Protein AF-A0A0C9UIX4-F1 (afdb_monomer_lite)

Sequence (172 aa):
MLTQPNNGNTPSREGPHESATNTLQNENDTLRARIAILEAQNQSLPQPFVADEEFEALRSQVMGLQGEEEEKAAVPEMVPGFRVNPLTHALTSAARLKADSGEQELELKTDGMFTTKKFNHSSERTISVSTWQAASKLAVELVNQHWPQGEMQAMALGAHHDFVTELADSHS

Secondary structure (DSSP, 8-state):
---------------THHHHHHHHHHHHHHHHHHHHHHHHHHTTS---SPPHHHHHHHHHHHHHHHHHHTTT-------TT----HHHHHHHHHHHHHHHTT--SEEE-TTS-EEE----TTTGGG--HHHHHHHHHHHHHHHHHH-TTHHHHHHHHHHHHHHHHHHHHHT-

Radius of gyration: 35.76 Å; chains: 1; bounding box: 81×100×79 Å

Organism: Sphaerobolus stellatus (strain SS14) (NCBI:txid990650)

Foldseek 3Di:
DDDDDDDDDDDDPPDPPPVVVVVVVVVVVVVVVVVVVVVVVVVPDDPPDDPPVRVVVVVVVVVVVVVVVVVVPPPPPPDPPDDDDPVNVVVVVVVVVCVVVVVDQWDQDPVRDTDGPPPPCVCVVVCDPVNVVVVLVVVLVCLLVPDPPSVVVSVVSVVVVVVVVVVVVVVD

Structure (mmCIF, N/CA/C/O backbone):
data_AF-A0A0C9UIX4-F1
#
_entry.id   AF-A0A0C9UIX4-F1
#
loop_
_atom_site.group_PDB
_atom_site.id
_atom_site.type_symbol
_atom_site.label_atom_id
_atom_site.label_alt_id
_atom_site.label_comp_id
_atom_site.label_asym_id
_atom_site.label_entity_id
_atom_site.label_seq_id
_atom_site.pdbx_PDB_ins_code
_atom_site.Cartn_x
_atom_site.Cartn_y
_atom_site.Cartn_z
_atom_site.occupancy
_atom_site.B_iso_or_equiv
_atom_site.auth_seq_id
_atom_site.auth_comp_id
_atom_site.auth_asym_id
_atom_site.auth_atom_id
_atom_site.pdbx_PDB_model_num
ATOM 1 N N . MET A 1 1 ? -59.732 64.607 60.537 1.00 48.75 1 MET A N 1
ATOM 2 C CA . MET A 1 1 ? -60.060 63.820 59.332 1.00 48.75 1 MET A CA 1
ATOM 3 C C . MET A 1 1 ? -59.838 64.687 58.106 1.00 48.75 1 MET A C 1
ATOM 5 O O . MET A 1 1 ? -60.581 65.641 57.944 1.00 48.75 1 MET A O 1
ATOM 9 N N . LEU A 1 2 ? -58.808 64.386 57.311 1.00 44.47 2 LEU A N 1
ATOM 10 C CA . LEU A 1 2 ? -58.787 64.471 55.843 1.00 44.47 2 LEU A CA 1
ATOM 11 C C . LEU A 1 2 ? -57.419 63.958 55.381 1.00 44.47 2 LEU A C 1
ATOM 13 O O . LEU A 1 2 ? -56.379 64.554 55.638 1.00 44.47 2 LEU A O 1
ATOM 17 N N . THR A 1 3 ? -57.458 62.759 54.820 1.00 45.75 3 THR A N 1
ATOM 18 C CA . THR A 1 3 ? -56.344 61.964 54.315 1.00 45.75 3 THR A CA 1
ATOM 19 C C . THR A 1 3 ? -55.960 62.449 52.921 1.00 45.75 3 THR A C 1
ATOM 21 O O . THR A 1 3 ? -56.834 62.676 52.088 1.00 45.75 3 THR A O 1
ATOM 24 N N . GLN A 1 4 ? -54.661 62.541 52.647 1.00 57.53 4 GLN A N 1
ATOM 25 C CA . GLN A 1 4 ? -54.119 62.753 51.307 1.00 57.53 4 GLN A CA 1
ATOM 26 C C . GLN A 1 4 ? -53.254 61.529 50.951 1.00 57.53 4 GLN A C 1
ATOM 28 O O . GLN A 1 4 ? -52.332 61.224 51.709 1.00 57.53 4 GLN A O 1
ATOM 33 N N . PRO A 1 5 ? -53.529 60.792 49.858 1.00 59.22 5 PRO A N 1
ATOM 34 C CA . PRO A 1 5 ? -52.647 59.730 49.393 1.00 59.22 5 PRO A CA 1
ATOM 35 C C . PRO A 1 5 ? -51.586 60.327 48.459 1.00 59.22 5 PRO A C 1
ATOM 37 O O . PRO A 1 5 ? -51.912 60.919 47.432 1.00 59.22 5 PRO A O 1
ATOM 40 N N . ASN A 1 6 ? -50.310 60.197 48.826 1.00 53.19 6 ASN A N 1
ATOM 41 C CA . ASN A 1 6 ? -49.199 60.513 47.933 1.00 53.19 6 ASN A CA 1
ATOM 42 C C . ASN A 1 6 ? -48.811 59.239 47.170 1.00 53.19 6 ASN A C 1
ATOM 44 O O . ASN A 1 6 ? -48.369 58.259 47.769 1.00 53.19 6 ASN A O 1
ATOM 48 N N . ASN A 1 7 ? -49.037 59.260 45.857 1.00 52.81 7 ASN A N 1
ATOM 49 C CA . ASN A 1 7 ? -48.740 58.175 44.932 1.00 52.81 7 ASN A CA 1
ATOM 50 C C . ASN A 1 7 ? -47.224 58.025 44.762 1.00 52.81 7 ASN A C 1
ATOM 52 O O . ASN A 1 7 ? -46.558 58.890 44.195 1.00 52.81 7 ASN A O 1
ATOM 56 N N . GLY A 1 8 ? -46.688 56.897 45.224 1.00 46.00 8 GLY A N 1
ATOM 57 C CA . GLY A 1 8 ? -45.335 56.467 44.900 1.00 46.00 8 GLY A CA 1
ATOM 58 C C . GLY A 1 8 ? -45.246 56.023 43.440 1.00 46.00 8 GLY A C 1
ATOM 59 O O . GLY A 1 8 ? -45.642 54.910 43.107 1.00 46.00 8 GLY A O 1
ATOM 60 N N . ASN A 1 9 ? -44.685 56.874 42.582 1.00 51.16 9 ASN A N 1
ATOM 61 C CA . ASN A 1 9 ? -44.126 56.449 41.301 1.00 51.16 9 ASN A CA 1
ATOM 62 C C . ASN A 1 9 ? -42.839 55.654 41.567 1.00 51.16 9 ASN A C 1
ATOM 64 O O . ASN A 1 9 ? -41.827 56.226 41.971 1.00 51.16 9 ASN A O 1
ATOM 68 N N . THR A 1 10 ? -42.861 54.351 41.296 1.00 53.06 10 THR A N 1
ATOM 69 C CA . THR A 1 10 ? -41.647 53.571 41.021 1.00 53.06 10 THR A CA 1
ATOM 70 C C . THR A 1 10 ? -41.570 53.347 39.509 1.00 53.06 10 THR A C 1
ATOM 72 O O . THR A 1 10 ? -42.542 52.876 38.923 1.00 53.06 10 THR A O 1
ATOM 75 N N . PRO A 1 11 ? -40.469 53.716 38.831 1.00 51.19 11 PRO A N 1
ATOM 76 C CA . PRO A 1 11 ? -40.287 53.364 37.431 1.00 51.19 11 PRO A CA 1
ATOM 77 C C . PRO A 1 11 ? -39.996 51.862 37.314 1.00 51.19 11 PRO A C 1
ATOM 79 O O . PRO A 1 11 ? -39.056 51.360 37.935 1.00 51.19 11 PRO A O 1
ATOM 82 N N . SER A 1 12 ? -40.802 51.159 36.509 1.00 51.03 12 SER A N 1
ATOM 83 C CA . SER A 1 12 ? -40.510 49.808 36.024 1.00 51.03 12 SER A CA 1
ATOM 84 C C . SER A 1 12 ? -39.123 49.782 35.400 1.00 51.03 12 SER A C 1
ATOM 86 O O . SER A 1 12 ? -38.882 50.340 34.332 1.00 51.03 12 SER A O 1
ATOM 88 N N . ARG A 1 13 ? -38.205 49.118 36.093 1.00 47.91 13 ARG A N 1
ATOM 89 C CA . ARG A 1 13 ? -36.909 48.729 35.564 1.00 47.91 13 ARG A CA 1
ATOM 90 C C . ARG A 1 13 ? -37.122 47.465 34.735 1.00 47.91 13 ARG A C 1
ATOM 92 O O . ARG A 1 13 ? -37.030 46.362 35.265 1.00 47.91 13 ARG A O 1
ATOM 99 N N . GLU A 1 14 ? -37.436 47.634 33.455 1.00 52.69 14 GLU A N 1
ATOM 100 C CA . GLU A 1 14 ? -37.254 46.582 32.453 1.00 52.69 14 GLU A CA 1
ATOM 101 C C . GLU A 1 14 ? -35.771 46.187 32.472 1.00 52.69 14 GLU A C 1
ATOM 103 O O . GLU A 1 14 ? -34.880 46.973 32.145 1.00 52.69 14 GLU A O 1
ATOM 108 N N . GLY A 1 15 ? -35.496 45.003 33.017 1.00 52.56 15 GLY A N 1
ATOM 109 C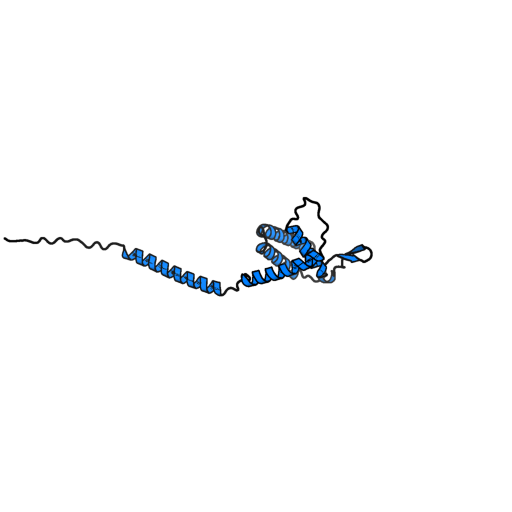 CA . GLY A 1 15 ? -34.153 44.450 33.114 1.00 52.56 15 GLY A CA 1
ATOM 110 C C . GLY A 1 15 ? -33.792 43.627 31.870 1.00 52.56 15 GLY A C 1
ATOM 111 O O . GLY A 1 15 ? -34.682 43.083 31.224 1.00 52.56 15 GLY A O 1
ATOM 112 N N . PRO A 1 16 ? -32.496 43.434 31.561 1.00 54.72 16 PRO A N 1
ATOM 113 C CA . PRO A 1 16 ? -32.009 42.805 30.322 1.00 54.72 16 PRO A CA 1
ATOM 114 C C . PRO A 1 16 ? -32.179 41.272 30.267 1.00 54.72 16 PRO A C 1
ATOM 116 O O . PRO A 1 16 ? -31.538 40.600 29.459 1.00 54.72 16 PRO A O 1
ATOM 119 N N . HIS A 1 17 ? -32.976 40.690 31.165 1.00 51.66 17 HIS A N 1
ATOM 120 C CA . HIS A 1 17 ? -32.935 39.258 31.468 1.00 51.66 17 HIS A CA 1
ATOM 121 C C . HIS A 1 17 ? -33.587 38.364 30.405 1.00 51.66 17 HIS A C 1
ATOM 123 O O . HIS A 1 17 ? -33.230 37.193 30.323 1.00 51.66 17 HIS A O 1
ATOM 129 N N . GLU A 1 18 ? -34.473 38.896 29.560 1.00 54.56 18 GLU A N 1
ATOM 130 C CA . GLU A 1 18 ? -35.165 38.103 28.531 1.00 54.56 18 GLU A CA 1
ATOM 131 C C . GLU A 1 18 ? -34.293 37.811 27.298 1.00 54.56 18 GLU A C 1
ATOM 133 O O . GLU A 1 18 ? -34.501 36.824 26.599 1.00 54.56 18 GLU A O 1
ATOM 138 N N . SER A 1 19 ? -33.272 38.629 27.024 1.00 58.34 19 SER A N 1
ATOM 139 C CA . SER A 1 19 ? -32.427 38.455 25.831 1.00 58.34 19 SER A CA 1
ATOM 140 C C . SER A 1 19 ? -31.411 37.312 25.988 1.00 58.34 19 SER A C 1
ATOM 142 O O . SER A 1 19 ? -31.175 36.525 25.067 1.00 58.34 19 SER A O 1
ATOM 144 N N . ALA A 1 20 ? -30.847 37.159 27.189 1.00 58.69 20 ALA A N 1
ATOM 145 C CA . ALA A 1 20 ? -29.851 36.127 27.469 1.00 58.69 20 ALA A CA 1
ATOM 146 C C . ALA A 1 20 ? -30.461 34.714 27.507 1.00 58.69 20 ALA A C 1
ATOM 148 O O . ALA A 1 20 ? -29.855 33.766 27.010 1.00 58.69 20 ALA A O 1
ATOM 149 N N . THR A 1 21 ? -31.675 34.568 28.044 1.00 64.81 21 THR A N 1
ATOM 150 C CA . THR A 1 21 ? -32.383 33.279 28.095 1.00 64.81 21 THR A CA 1
ATOM 151 C C . THR A 1 21 ? -32.811 32.804 26.708 1.00 64.81 21 THR A C 1
ATOM 153 O O . THR A 1 21 ? -32.646 31.628 26.394 1.00 64.81 21 THR A O 1
ATOM 156 N N . ASN A 1 22 ? -33.271 33.716 25.848 1.00 71.62 22 ASN A N 1
ATOM 157 C CA . ASN A 1 22 ? -33.639 33.397 24.466 1.00 71.62 22 ASN A CA 1
ATOM 158 C C . ASN A 1 22 ? -32.429 32.972 23.615 1.00 71.62 22 ASN A C 1
ATOM 160 O O . ASN A 1 22 ? -32.546 32.076 22.780 1.00 71.62 22 ASN A O 1
ATOM 164 N N . THR A 1 23 ? -31.257 33.564 23.860 1.00 79.69 23 THR A N 1
ATOM 165 C CA . THR A 1 23 ? -30.017 33.206 23.148 1.00 79.69 23 THR A CA 1
ATOM 166 C C . THR A 1 23 ? -29.551 31.796 23.518 1.00 79.69 23 THR A C 1
ATOM 168 O O . THR A 1 23 ? -29.303 30.977 22.636 1.00 79.69 23 THR A O 1
ATOM 171 N N . LEU A 1 24 ? -29.529 31.472 24.815 1.00 81.62 24 LEU A N 1
ATOM 172 C CA . LEU A 1 24 ? -29.136 30.144 25.301 1.00 81.62 24 LEU A CA 1
ATOM 173 C C . LEU A 1 24 ? -30.098 29.040 24.852 1.00 81.62 24 LEU A C 1
ATOM 175 O O . LEU A 1 24 ? -29.664 27.932 24.537 1.00 81.62 24 LEU A O 1
ATOM 179 N N . GLN A 1 25 ? -31.399 29.335 24.804 1.00 86.44 25 GLN A N 1
ATOM 180 C CA . GLN A 1 25 ? -32.398 28.381 24.330 1.00 86.44 25 GLN A CA 1
ATOM 181 C C . GLN A 1 25 ? -32.191 28.053 22.844 1.00 86.44 25 GLN A C 1
ATOM 183 O O . GLN A 1 25 ? -32.153 26.881 22.473 1.00 86.44 25 GLN A O 1
ATOM 188 N N . ASN A 1 26 ? -31.952 29.073 22.017 1.00 89.06 26 ASN A N 1
ATOM 189 C CA . ASN A 1 26 ? -31.689 28.903 20.588 1.00 89.06 26 ASN A CA 1
ATOM 190 C C . ASN A 1 26 ? -30.397 28.109 20.313 1.00 89.06 26 ASN A C 1
ATOM 192 O O . ASN A 1 26 ? -30.352 27.256 19.422 1.00 89.06 26 ASN A O 1
ATOM 196 N N . GLU A 1 27 ? -29.345 28.348 21.099 1.00 87.19 27 GLU A N 1
ATOM 197 C CA . GLU A 1 27 ? -28.111 27.558 21.030 1.00 87.19 27 GLU A CA 1
ATOM 198 C C . GLU A 1 27 ? -28.358 26.091 21.407 1.00 87.19 27 GLU A C 1
ATOM 200 O O . GLU A 1 27 ? -27.858 25.190 20.729 1.00 87.19 27 GLU A O 1
ATOM 205 N N . ASN A 1 28 ? -29.172 25.827 22.435 1.00 92.50 28 ASN A N 1
ATOM 206 C CA . ASN A 1 28 ? -29.512 24.462 22.842 1.00 92.50 28 ASN A CA 1
ATOM 207 C C . ASN A 1 28 ? -30.276 23.713 21.742 1.00 92.50 28 ASN A C 1
ATOM 209 O O . ASN A 1 28 ? -29.943 22.569 21.424 1.00 92.50 28 ASN A O 1
ATOM 213 N N . ASP A 1 29 ? -31.251 24.375 21.123 1.00 94.19 29 ASP A N 1
ATOM 214 C CA . ASP A 1 29 ? -32.051 23.799 20.041 1.00 94.19 29 ASP A CA 1
ATOM 215 C C . ASP A 1 29 ? -31.185 23.526 18.800 1.00 94.19 29 ASP A C 1
ATOM 217 O O . ASP A 1 29 ? -31.276 22.458 18.187 1.00 94.19 29 ASP A O 1
ATOM 221 N N . THR A 1 30 ? -30.254 24.434 18.494 1.00 93.81 30 THR A N 1
ATOM 222 C CA . THR A 1 30 ? -29.273 24.258 17.411 1.00 93.81 30 THR A CA 1
ATOM 223 C C . THR A 1 30 ? -28.345 23.068 17.672 1.00 93.81 30 THR A C 1
ATOM 225 O O . THR A 1 30 ? -28.084 22.268 16.768 1.00 93.81 30 THR A O 1
ATOM 228 N N . LEU A 1 31 ? -27.857 22.908 18.906 1.00 94.44 31 LEU A N 1
ATOM 229 C CA . LEU A 1 31 ? -26.999 21.782 19.283 1.00 94.44 31 LEU A CA 1
ATOM 230 C C . LEU A 1 31 ? -27.746 20.449 19.202 1.00 94.44 31 LEU A C 1
ATOM 232 O O . LEU A 1 31 ? -27.208 19.488 18.653 1.00 94.44 31 LEU A O 1
ATOM 236 N N . ARG A 1 32 ? -28.998 20.398 19.670 1.00 93.56 32 ARG A N 1
ATOM 237 C CA . ARG A 1 32 ? -29.849 19.201 19.566 1.00 93.56 32 ARG A CA 1
ATOM 238 C C . ARG A 1 32 ? -30.084 18.793 18.116 1.00 93.56 32 ARG A C 1
ATOM 240 O O . ARG A 1 32 ? -29.939 17.617 17.789 1.00 93.56 32 ARG A O 1
ATOM 247 N N . ALA A 1 33 ? -30.378 19.755 17.240 1.00 92.81 33 ALA A N 1
ATOM 248 C CA . ALA A 1 33 ? -30.542 19.488 15.813 1.00 92.81 33 ALA A CA 1
ATOM 249 C C . ALA A 1 33 ? -29.252 18.931 15.185 1.00 92.81 33 ALA A C 1
ATOM 251 O O . ALA A 1 33 ? -29.296 17.985 14.399 1.00 92.81 33 ALA A O 1
ATOM 252 N N . ARG A 1 34 ? -28.088 19.470 15.567 1.00 91.56 34 ARG A N 1
ATOM 253 C CA . ARG A 1 34 ? -26.792 19.010 15.052 1.00 91.56 34 ARG A CA 1
ATOM 254 C C . ARG A 1 34 ? -26.424 17.606 15.539 1.00 91.56 34 ARG A C 1
ATOM 256 O O . ARG A 1 34 ? -25.892 16.830 14.749 1.00 91.56 34 ARG A O 1
ATOM 263 N N . ILE A 1 35 ? -26.734 17.269 16.793 1.00 90.94 35 ILE A N 1
ATOM 264 C CA . ILE A 1 35 ? -26.546 15.918 17.348 1.00 90.94 35 ILE A CA 1
ATOM 265 C C . ILE A 1 35 ? -27.411 14.909 16.588 1.00 90.94 35 ILE A C 1
ATOM 267 O O . ILE A 1 35 ? -26.884 13.904 16.124 1.00 90.94 35 ILE A O 1
ATOM 271 N N . ALA A 1 36 ? -28.692 15.218 16.362 1.00 90.88 36 ALA A N 1
ATOM 272 C CA . ALA A 1 36 ? -29.595 14.327 15.632 1.00 90.88 36 ALA A CA 1
ATOM 273 C C . ALA A 1 36 ? -29.109 14.032 14.197 1.00 90.88 36 ALA A C 1
ATOM 275 O O . ALA A 1 36 ? -29.203 12.900 13.727 1.00 90.88 36 ALA A O 1
ATOM 276 N N . ILE A 1 37 ? -28.544 15.032 13.507 1.00 86.38 37 ILE A N 1
ATOM 277 C CA . ILE A 1 37 ? -27.966 14.850 12.164 1.00 86.38 37 ILE A CA 1
ATOM 278 C C . ILE A 1 37 ? -26.719 13.957 12.214 1.00 86.38 37 ILE A C 1
ATOM 280 O O . ILE A 1 37 ? -26.567 13.075 11.370 1.00 86.38 37 ILE A O 1
ATOM 284 N N . LEU A 1 38 ? -25.832 14.168 13.191 1.00 83.69 38 LEU A N 1
ATOM 285 C CA . LEU A 1 38 ? -24.617 13.363 13.346 1.00 83.69 38 LEU A CA 1
ATOM 286 C C . LEU A 1 38 ? -24.936 11.910 13.721 1.00 83.69 38 LEU A C 1
ATOM 288 O O . LEU A 1 38 ? -24.330 11.001 13.162 1.00 83.69 38 LEU A O 1
ATOM 292 N N . GLU A 1 39 ? -25.909 11.674 14.602 1.00 82.19 39 GLU A N 1
ATOM 293 C CA . GLU A 1 39 ? -26.365 10.325 14.963 1.00 82.19 39 GLU A CA 1
ATOM 294 C C . GLU A 1 39 ? -26.985 9.592 13.766 1.00 82.19 39 GLU A C 1
ATOM 296 O O . GLU A 1 39 ? -26.666 8.426 13.531 1.00 82.19 39 GLU A O 1
ATOM 301 N N . ALA A 1 40 ? -27.794 10.283 12.955 1.00 78.38 40 ALA A N 1
ATOM 302 C CA . ALA A 1 40 ? -28.360 9.714 11.732 1.00 78.38 40 ALA A CA 1
ATOM 303 C C . ALA A 1 40 ? -27.279 9.355 10.695 1.00 78.38 40 ALA A C 1
ATOM 305 O O . ALA A 1 40 ? -27.376 8.321 10.034 1.00 78.38 40 ALA A O 1
ATOM 306 N N . GLN A 1 41 ? -26.224 10.169 10.571 1.00 74.31 41 GLN A N 1
ATOM 307 C CA . GLN A 1 41 ? -25.079 9.849 9.710 1.00 74.31 41 GLN A CA 1
ATOM 308 C C . GLN A 1 41 ? -24.286 8.648 10.242 1.00 74.31 41 GLN A C 1
ATOM 310 O O . GLN A 1 41 ? -23.906 7.778 9.457 1.00 74.31 41 GLN A O 1
ATOM 315 N N . ASN A 1 42 ? -24.095 8.549 11.559 1.00 67.69 42 ASN A N 1
ATOM 316 C CA . ASN A 1 42 ? -23.327 7.466 12.177 1.00 67.69 42 ASN A CA 1
ATOM 317 C C . ASN A 1 42 ? -24.018 6.094 12.063 1.00 67.69 42 ASN A C 1
ATOM 319 O O . ASN A 1 42 ? -23.345 5.075 11.955 1.00 67.69 42 ASN A O 1
ATOM 323 N N . GLN A 1 43 ? -25.354 6.058 12.021 1.00 62.47 43 GLN A N 1
ATOM 324 C CA . GLN A 1 43 ? -26.120 4.823 11.792 1.00 62.47 43 GLN A CA 1
ATOM 325 C C . GLN A 1 43 ? -26.064 4.317 10.340 1.00 62.47 43 GLN A C 1
ATOM 327 O O . GLN A 1 43 ? -26.402 3.165 10.084 1.00 62.47 43 GLN A O 1
ATOM 332 N N . SER A 1 44 ? -25.651 5.162 9.388 1.00 58.31 44 SER A N 1
ATOM 333 C CA . SER A 1 44 ? -25.536 4.800 7.965 1.00 58.31 44 SER A CA 1
ATOM 334 C C . SER A 1 44 ? -24.152 4.277 7.561 1.00 58.31 44 SER A C 1
ATOM 336 O O . SER A 1 44 ? -23.979 3.806 6.436 1.00 58.31 44 SER A O 1
ATOM 338 N N . LEU A 1 45 ? -23.169 4.345 8.464 1.00 56.25 45 LEU A N 1
ATOM 339 C CA . LEU A 1 45 ? -21.844 3.772 8.251 1.00 56.25 45 LEU A CA 1
ATOM 340 C C . LEU A 1 45 ? -21.894 2.261 8.540 1.00 56.25 45 LEU A C 1
ATOM 342 O O . LEU A 1 45 ? -22.414 1.866 9.585 1.00 56.25 45 LEU A O 1
ATOM 346 N N . PRO A 1 46 ? -21.363 1.399 7.652 1.00 53.47 46 PRO A N 1
ATOM 347 C CA . PRO A 1 46 ? -21.220 -0.020 7.957 1.00 53.47 46 PRO A CA 1
ATOM 348 C C . PRO A 1 46 ? -20.358 -0.145 9.212 1.00 53.47 46 PRO A C 1
ATOM 350 O O . PRO A 1 46 ? -19.233 0.352 9.223 1.00 53.47 46 PRO A O 1
ATOM 353 N N . GLN A 1 47 ? -20.892 -0.751 10.278 1.00 56.91 47 GLN A N 1
ATOM 354 C CA . GLN A 1 47 ? -20.118 -0.971 11.496 1.00 56.91 47 GLN A CA 1
ATOM 355 C C . GLN A 1 47 ? -18.918 -1.865 11.148 1.00 56.91 47 GLN A C 1
ATOM 357 O O . GLN A 1 47 ? -19.116 -3.006 10.736 1.00 56.91 47 GLN A O 1
ATOM 362 N N . PRO A 1 48 ? -17.674 -1.370 11.278 1.00 56.72 48 PRO A N 1
ATOM 363 C CA . PRO A 1 48 ? -16.482 -2.160 10.985 1.00 56.72 48 PRO A CA 1
ATOM 364 C C . PRO A 1 48 ? -16.114 -3.092 12.149 1.00 56.72 48 PRO A C 1
ATOM 366 O O . PRO A 1 48 ? -15.171 -3.871 12.041 1.00 56.72 48 PRO A O 1
ATOM 369 N N . PHE A 1 49 ? -16.838 -3.002 13.267 1.00 57.38 49 PHE A N 1
ATOM 370 C CA . PHE A 1 49 ? -16.678 -3.870 14.419 1.00 57.38 49 PHE A CA 1
ATOM 371 C C . PHE A 1 49 ? -17.701 -4.997 14.345 1.00 57.38 49 PHE A C 1
ATOM 373 O O . PHE A 1 49 ? -18.906 -4.763 14.346 1.00 57.38 49 PHE A O 1
ATOM 380 N N . VAL A 1 50 ? -17.172 -6.214 14.267 1.00 62.22 50 VAL A N 1
ATOM 381 C CA . VAL A 1 50 ? -17.876 -7.469 14.529 1.00 62.22 50 VAL A CA 1
ATOM 382 C C . VAL A 1 50 ? -18.668 -7.300 15.830 1.00 62.22 50 VAL A C 1
ATOM 384 O O . VAL A 1 50 ? -18.098 -6.845 16.823 1.00 62.22 50 VAL A O 1
ATOM 387 N N . ALA A 1 51 ? -19.969 -7.601 15.814 1.00 70.69 51 ALA A N 1
ATOM 388 C CA . ALA A 1 51 ? -20.811 -7.466 17.003 1.00 70.69 51 ALA A CA 1
ATOM 389 C C . ALA A 1 51 ? -20.260 -8.335 18.148 1.00 70.69 51 ALA A C 1
ATOM 391 O O . ALA A 1 51 ? -19.670 -9.387 17.891 1.00 70.69 51 ALA A O 1
ATOM 392 N N . ASP A 1 52 ? -20.463 -7.931 19.405 1.00 67.50 52 ASP A N 1
ATOM 393 C CA . ASP A 1 52 ? -19.937 -8.664 20.567 1.00 67.50 52 ASP A CA 1
ATOM 394 C C . ASP A 1 52 ? -20.377 -10.144 20.560 1.00 67.50 52 ASP A C 1
ATOM 396 O O . ASP A 1 52 ? -19.592 -11.027 20.913 1.00 67.50 52 ASP A O 1
ATOM 400 N N . GLU A 1 53 ? -21.588 -10.448 20.070 1.00 73.88 53 GLU A N 1
ATOM 401 C CA . GLU A 1 53 ? -22.049 -11.829 19.879 1.00 73.88 53 GLU A CA 1
ATOM 402 C C . GLU A 1 53 ? -21.261 -12.607 18.812 1.00 73.88 53 GLU A C 1
ATOM 404 O O . GLU A 1 53 ? -20.973 -13.793 18.993 1.00 73.88 53 GLU A O 1
ATOM 409 N N . GLU A 1 54 ? -20.894 -11.965 17.703 1.00 71.69 54 GLU A N 1
ATOM 410 C CA . GLU A 1 54 ? -20.090 -12.584 16.644 1.00 71.69 54 GLU A CA 1
ATOM 411 C C . GLU A 1 54 ? -18.632 -12.768 17.091 1.00 71.69 54 GLU A C 1
ATOM 413 O O . GLU A 1 54 ? -18.007 -13.783 16.771 1.00 71.69 54 GLU A O 1
ATOM 418 N N . PHE A 1 55 ? -18.102 -11.838 17.889 1.00 75.19 55 PHE A N 1
ATOM 419 C CA . PHE A 1 55 ? -16.778 -11.960 18.496 1.00 75.19 55 PHE A CA 1
ATOM 420 C C . PHE A 1 55 ? -16.718 -13.131 19.486 1.00 75.19 55 PHE A C 1
ATOM 422 O O . PHE A 1 55 ? -15.750 -13.897 19.488 1.00 75.19 55 PHE A O 1
ATOM 429 N N . GLU A 1 56 ? -17.763 -13.319 20.295 1.00 79.88 56 GLU A N 1
ATOM 430 C CA . GLU A 1 56 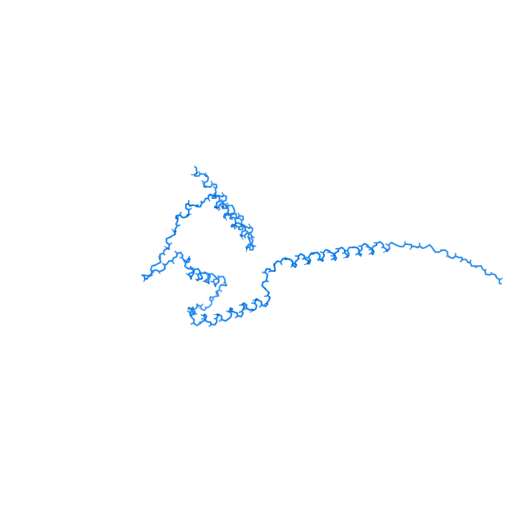? -17.824 -14.429 21.246 1.00 79.88 56 GLU A CA 1
ATOM 431 C C . GLU A 1 56 ? -18.004 -15.779 20.537 1.00 79.88 56 GLU A C 1
ATOM 433 O O . GLU A 1 56 ? -17.360 -16.764 20.913 1.00 79.88 56 GLU A O 1
ATOM 438 N N . ALA A 1 57 ? -18.786 -15.821 19.451 1.00 80.00 57 ALA A N 1
ATOM 439 C CA . ALA A 1 57 ? -18.883 -16.995 18.583 1.00 80.00 57 ALA A CA 1
ATOM 440 C C . ALA A 1 57 ? -17.522 -17.357 17.960 1.00 80.00 57 ALA A C 1
ATOM 442 O O . ALA A 1 57 ? -17.125 -18.527 17.978 1.00 80.00 57 ALA A O 1
ATOM 443 N N . LEU A 1 58 ? -16.771 -16.358 17.485 1.00 76.94 58 LEU A N 1
ATOM 444 C CA . LEU A 1 58 ? -15.436 -16.553 16.922 1.00 76.94 58 LEU A CA 1
ATOM 445 C C . LEU A 1 58 ? -14.438 -17.036 17.986 1.00 76.94 58 LEU A C 1
ATOM 447 O O . LEU A 1 58 ? -13.683 -17.976 17.735 1.00 76.94 58 LEU A O 1
ATOM 451 N N . ARG A 1 59 ? -14.471 -16.478 19.206 1.00 78.06 59 ARG A N 1
ATOM 452 C CA . ARG A 1 59 ? -13.660 -16.983 20.331 1.00 78.06 59 ARG A CA 1
ATOM 453 C C . ARG A 1 59 ? -13.987 -18.429 20.684 1.00 78.06 59 ARG A C 1
ATOM 455 O O . ARG A 1 59 ? -13.066 -19.211 20.912 1.00 78.06 59 ARG A O 1
ATOM 462 N N . SER A 1 60 ? -15.268 -18.792 20.714 1.00 77.19 60 SER A N 1
ATOM 463 C CA . SER A 1 60 ? -15.695 -20.166 21.003 1.00 77.19 60 SER A CA 1
ATOM 464 C C . SER A 1 60 ? -15.182 -21.150 19.945 1.00 77.19 60 SER A C 1
ATOM 466 O O . SER A 1 60 ? -14.682 -22.223 20.282 1.00 77.19 60 SER A O 1
ATOM 468 N N . GLN A 1 61 ? -15.217 -20.756 18.669 1.00 73.50 61 GLN A N 1
ATOM 469 C CA . GLN A 1 61 ? -14.698 -21.561 17.562 1.00 73.50 61 GLN A CA 1
ATOM 470 C C . GLN A 1 61 ? -13.169 -21.722 17.619 1.00 73.50 61 GLN A C 1
ATOM 472 O O . GLN A 1 61 ? -12.660 -22.821 17.398 1.00 73.50 61 GLN A O 1
ATOM 477 N N . VAL A 1 62 ? -12.438 -20.659 17.973 1.00 66.56 62 VAL A N 1
ATOM 478 C CA . VAL A 1 62 ? -10.975 -20.699 18.150 1.00 66.56 62 VAL A CA 1
ATOM 479 C C . VAL A 1 62 ? -10.576 -21.600 19.322 1.00 66.56 62 VAL A C 1
ATOM 481 O O . VAL A 1 62 ? -9.654 -22.401 19.181 1.00 66.56 62 VAL A O 1
ATOM 484 N N . MET A 1 63 ? -11.288 -21.543 20.453 1.00 65.94 63 MET A N 1
ATOM 485 C CA . MET A 1 63 ? -10.994 -22.432 21.587 1.00 65.94 63 MET A CA 1
ATOM 486 C C . MET A 1 63 ? -11.276 -23.908 21.273 1.00 65.94 63 MET A C 1
ATOM 488 O O . MET A 1 63 ? -10.559 -24.776 21.764 1.00 65.94 63 MET A O 1
ATOM 492 N N . GLY A 1 64 ? -12.276 -24.199 20.432 1.00 59.62 64 GLY A N 1
ATOM 493 C CA . GLY A 1 64 ? -12.549 -25.561 19.962 1.00 59.62 64 GLY A CA 1
ATOM 494 C C . GLY A 1 64 ? -11.411 -26.154 19.122 1.00 59.62 64 GLY A C 1
ATOM 495 O O . GLY A 1 64 ? -11.139 -27.345 19.228 1.00 59.62 64 GLY A O 1
ATOM 496 N N . LEU A 1 65 ? -10.710 -25.323 18.345 1.00 54.62 65 LEU A N 1
ATOM 497 C CA . LEU A 1 65 ? -9.563 -25.733 17.523 1.00 54.62 65 LEU A CA 1
ATOM 498 C C . LEU A 1 65 ? -8.260 -25.856 18.326 1.00 54.62 65 LEU A C 1
ATOM 500 O O . LEU A 1 65 ? -7.426 -26.705 18.022 1.00 54.62 65 LEU A O 1
ATOM 504 N N . GLN A 1 66 ? -8.095 -25.055 19.382 1.00 51.75 66 GLN A N 1
ATOM 505 C CA . GLN A 1 66 ? -6.891 -25.069 20.216 1.00 51.75 66 GLN A CA 1
ATOM 506 C C . GLN A 1 66 ? -6.699 -26.406 20.961 1.00 51.75 66 GLN A C 1
ATOM 508 O O . GLN A 1 66 ? -5.566 -26.830 21.175 1.00 51.75 66 GLN A O 1
ATOM 513 N N . GLY A 1 67 ? -7.793 -27.103 21.295 1.00 51.81 67 GLY A N 1
ATOM 514 C CA . GLY A 1 67 ? -7.741 -28.438 21.902 1.00 51.81 67 GLY A CA 1
ATOM 515 C C . GLY A 1 67 ? -7.285 -29.550 20.947 1.00 51.81 67 GLY A C 1
ATOM 516 O O . GLY A 1 67 ? -6.686 -30.522 21.397 1.00 51.81 67 GLY A O 1
ATOM 517 N N . GLU A 1 68 ? -7.520 -29.410 19.637 1.00 49.88 68 GLU A N 1
ATOM 518 C CA . GLU A 1 68 ? -7.044 -30.373 18.627 1.00 49.88 68 GLU A CA 1
ATOM 519 C C . GLU A 1 68 ? -5.602 -30.088 18.165 1.00 49.88 68 GLU A C 1
ATOM 521 O O . GLU A 1 68 ? -4.906 -30.999 17.709 1.00 49.88 68 GLU A O 1
ATOM 526 N N . GLU A 1 69 ? -5.117 -28.847 18.298 1.00 44.44 69 GLU A N 1
ATOM 527 C CA . GLU A 1 69 ? -3.739 -28.480 17.943 1.00 44.44 69 GLU A CA 1
ATOM 528 C C . GLU A 1 69 ? -2.718 -28.965 18.989 1.00 44.44 69 GLU A C 1
ATOM 530 O O . GLU A 1 69 ? -1.617 -29.388 18.628 1.00 44.44 69 GLU A O 1
ATOM 535 N N . GLU A 1 70 ? -3.084 -28.990 20.275 1.00 48.75 70 GLU A N 1
ATOM 536 C CA . GLU A 1 70 ? -2.176 -29.371 21.369 1.00 48.75 70 GLU A CA 1
ATOM 537 C C . GLU A 1 70 ? -1.760 -30.859 21.318 1.00 48.75 70 GLU A C 1
ATOM 539 O O . GLU A 1 70 ? -0.634 -31.197 21.683 1.00 48.75 70 GLU A O 1
ATOM 544 N N . GLU A 1 71 ? -2.601 -31.752 20.773 1.00 48.56 71 GLU A N 1
ATOM 545 C CA . GLU A 1 71 ? -2.278 -33.188 20.655 1.00 48.56 71 GLU A CA 1
ATOM 546 C C . GLU A 1 71 ? -1.314 -33.502 19.488 1.00 48.56 71 GLU A C 1
ATOM 548 O O . GLU A 1 71 ? -0.667 -34.552 19.470 1.00 48.56 71 GLU A O 1
ATOM 553 N N . LYS A 1 72 ? -1.157 -32.585 18.518 1.00 46.91 72 LYS A N 1
ATOM 554 C CA . LYS A 1 72 ? -0.202 -32.733 17.395 1.00 46.91 72 LYS A CA 1
ATOM 555 C C . LYS A 1 72 ? 0.969 -31.755 17.432 1.00 46.91 72 LYS A C 1
ATOM 557 O O . LYS A 1 72 ? 1.955 -31.966 16.721 1.00 46.91 72 LYS A O 1
ATOM 562 N N . ALA A 1 73 ? 0.906 -30.726 18.270 1.00 46.75 73 ALA A N 1
ATOM 563 C CA . ALA A 1 73 ? 1.962 -29.746 18.463 1.00 46.75 73 ALA A CA 1
ATOM 564 C C . ALA A 1 73 ? 2.801 -30.070 19.706 1.00 46.75 73 ALA A C 1
ATOM 566 O O . ALA A 1 73 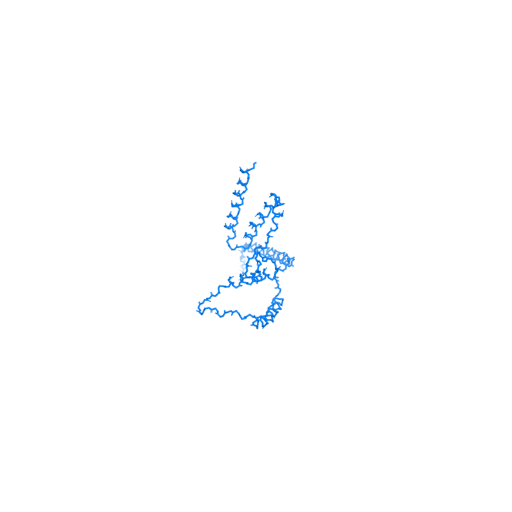? 2.877 -29.280 20.644 1.00 46.75 73 ALA A O 1
ATOM 567 N N . ALA A 1 74 ? 3.528 -31.190 19.686 1.00 47.12 74 ALA A N 1
ATOM 568 C CA . ALA A 1 74 ? 4.700 -31.336 20.547 1.00 47.12 74 ALA A CA 1
ATOM 569 C C . ALA A 1 74 ? 5.799 -30.378 20.042 1.00 47.12 74 ALA A C 1
ATOM 571 O O . ALA A 1 74 ? 6.758 -30.775 19.377 1.00 47.12 74 ALA A O 1
ATOM 572 N N . VAL A 1 75 ? 5.612 -29.081 20.297 1.00 52.41 75 VAL A N 1
ATOM 573 C CA . VAL A 1 75 ? 6.666 -28.074 20.191 1.00 52.41 75 VAL A CA 1
ATOM 574 C C . VAL A 1 75 ? 7.772 -28.527 21.146 1.00 52.41 75 VAL A C 1
ATOM 576 O O . VAL A 1 75 ? 7.473 -28.775 22.315 1.00 52.41 75 VAL A O 1
ATOM 579 N N . PRO A 1 76 ? 9.026 -28.681 20.684 1.00 55.62 76 PRO A N 1
ATOM 580 C CA . PRO A 1 76 ? 10.128 -29.044 21.562 1.00 55.62 76 PRO A CA 1
ATOM 581 C C . PRO A 1 76 ? 10.150 -28.108 22.768 1.00 55.62 76 PRO A C 1
ATOM 583 O O . PRO A 1 76 ? 10.061 -26.891 22.591 1.00 55.62 76 PRO A O 1
ATOM 586 N N . GLU A 1 77 ? 10.243 -28.678 23.969 1.00 51.16 77 GLU A N 1
ATOM 587 C CA . GLU A 1 77 ? 10.353 -27.939 25.225 1.00 51.16 77 GLU A CA 1
ATOM 588 C C . GLU A 1 77 ? 11.465 -26.890 25.080 1.00 51.16 77 GLU A C 1
ATOM 590 O O . GLU A 1 77 ? 12.655 -27.209 25.027 1.00 51.16 77 GLU A O 1
ATOM 595 N N . MET A 1 78 ? 11.075 -25.626 24.897 1.00 60.34 78 MET A N 1
ATOM 596 C CA . MET A 1 78 ? 12.043 -24.555 24.720 1.00 60.34 78 MET A CA 1
ATOM 597 C C . MET A 1 78 ? 12.728 -24.263 26.048 1.00 60.34 78 MET A C 1
ATOM 599 O O . MET A 1 78 ? 12.125 -24.361 27.115 1.00 60.34 78 MET A O 1
ATOM 603 N N . VAL A 1 79 ? 14.002 -23.880 25.954 1.00 57.19 79 VAL A N 1
ATOM 604 C CA . VAL A 1 79 ? 14.901 -23.649 27.088 1.00 57.19 79 VAL A CA 1
ATOM 605 C C . VAL A 1 79 ? 14.207 -22.829 28.191 1.00 57.19 79 VAL A C 1
ATOM 607 O O . VAL A 1 79 ? 13.770 -21.700 27.924 1.00 57.19 79 VAL A O 1
ATOM 610 N N . PRO A 1 80 ? 14.130 -23.348 29.433 1.00 52.06 80 PRO A N 1
ATOM 611 C CA . PRO A 1 80 ? 13.542 -22.626 30.553 1.00 52.06 80 PRO A CA 1
ATOM 612 C C . PRO A 1 80 ? 14.169 -21.235 30.714 1.00 52.06 80 PRO A C 1
ATOM 614 O O . PRO A 1 80 ? 15.380 -21.098 30.873 1.00 52.06 80 PRO A O 1
ATOM 617 N N . GLY A 1 81 ? 13.335 -20.192 30.658 1.00 63.00 81 GLY A N 1
ATOM 618 C CA . GLY A 1 81 ? 13.750 -18.788 30.785 1.00 63.00 81 GLY A CA 1
ATOM 619 C C . GLY A 1 81 ? 13.642 -17.958 29.502 1.00 63.00 81 GLY A C 1
ATOM 620 O O . GLY A 1 81 ? 13.714 -16.730 29.575 1.00 63.00 81 GLY A O 1
ATOM 621 N N . PHE A 1 82 ? 13.401 -18.579 28.345 1.00 55.50 82 PHE A N 1
ATOM 622 C CA . PHE A 1 82 ? 13.184 -17.842 27.101 1.00 55.50 82 PHE A CA 1
ATOM 623 C C . PHE A 1 82 ? 11.714 -17.416 26.973 1.00 55.50 82 PHE A C 1
ATOM 625 O O . PHE A 1 82 ? 10.842 -18.207 26.616 1.00 55.50 82 PHE A O 1
ATOM 632 N N . ARG A 1 83 ? 11.409 -16.149 27.288 1.00 60.28 83 ARG A N 1
ATOM 633 C CA . ARG A 1 83 ? 10.076 -15.584 27.029 1.00 60.28 83 ARG A CA 1
ATOM 634 C C . ARG A 1 83 ? 9.935 -15.325 25.535 1.00 60.28 83 ARG A C 1
ATOM 636 O O . ARG A 1 83 ? 10.559 -14.413 25.000 1.00 60.28 83 ARG A O 1
ATOM 643 N N . VAL A 1 84 ? 9.117 -16.130 24.869 1.00 56.53 84 VAL A N 1
ATOM 644 C CA . VAL A 1 84 ? 8.783 -15.938 23.456 1.00 56.53 84 VAL A CA 1
ATOM 645 C C . VAL A 1 84 ? 8.011 -14.633 23.320 1.00 56.53 84 VAL A C 1
ATOM 647 O O . VAL A 1 84 ? 6.955 -14.462 23.925 1.00 56.53 84 VAL A O 1
ATOM 650 N N . ASN A 1 85 ? 8.560 -13.687 22.560 1.00 64.75 85 ASN A N 1
ATOM 651 C CA . ASN A 1 85 ? 7.857 -12.458 22.220 1.00 64.75 85 ASN A CA 1
ATOM 652 C C . ASN A 1 85 ? 6.580 -12.841 21.441 1.00 64.75 85 ASN A C 1
ATOM 654 O O . ASN A 1 85 ? 6.681 -13.656 20.521 1.00 64.75 85 ASN A O 1
ATOM 658 N N . PRO A 1 86 ? 5.402 -12.269 21.748 1.00 66.69 86 PRO A N 1
ATOM 659 C CA . PRO A 1 86 ? 4.194 -12.446 20.939 1.00 66.69 86 PRO A CA 1
ATOM 660 C C . PRO A 1 86 ? 4.433 -12.280 19.428 1.00 66.69 86 PRO A C 1
ATOM 662 O O . PRO A 1 86 ? 3.856 -13.008 18.621 1.00 66.69 86 PRO A O 1
ATOM 665 N N . LEU A 1 87 ? 5.365 -11.399 19.045 1.00 69.56 87 LEU A N 1
ATOM 666 C CA . LEU A 1 87 ? 5.795 -11.208 17.660 1.00 69.56 87 LEU A CA 1
ATOM 667 C C . LEU A 1 87 ? 6.401 -12.483 17.049 1.00 69.56 87 LEU A C 1
ATOM 669 O O . LEU A 1 87 ? 6.124 -12.814 15.903 1.00 69.56 87 LEU A O 1
ATOM 673 N N . THR A 1 88 ? 7.188 -13.241 17.814 1.00 71.06 88 THR A N 1
ATOM 674 C CA . THR A 1 88 ? 7.771 -14.517 17.375 1.00 71.06 88 THR A CA 1
ATOM 675 C C . THR A 1 88 ? 6.691 -15.571 17.138 1.00 71.06 88 THR A C 1
ATOM 677 O O . THR A 1 88 ? 6.786 -16.324 16.171 1.00 71.06 88 THR A O 1
ATOM 680 N N . HIS A 1 89 ? 5.638 -15.602 17.961 1.00 71.69 89 HIS A N 1
ATOM 681 C CA . HIS A 1 89 ? 4.516 -16.526 17.769 1.00 71.69 89 HIS A CA 1
ATOM 682 C C . HIS A 1 89 ? 3.713 -16.179 16.510 1.00 71.69 89 HIS A C 1
ATOM 684 O O . HIS A 1 89 ? 3.420 -17.059 15.698 1.00 71.69 89 HIS A O 1
ATOM 690 N N . ALA A 1 90 ? 3.426 -14.890 16.305 1.00 69.56 90 ALA A N 1
ATOM 691 C CA . ALA A 1 90 ? 2.746 -14.399 15.109 1.00 69.56 90 ALA A CA 1
ATOM 692 C C . ALA A 1 90 ? 3.555 -14.686 13.834 1.00 69.56 90 ALA A C 1
ATOM 694 O O . ALA A 1 90 ? 3.008 -15.211 12.869 1.00 69.56 90 ALA A O 1
ATOM 695 N N . LEU A 1 91 ? 4.869 -14.431 13.849 1.00 75.50 91 LEU A N 1
ATOM 696 C CA . LEU A 1 91 ? 5.753 -14.727 12.718 1.00 75.50 91 LEU A CA 1
ATOM 697 C C . LEU A 1 91 ? 5.867 -16.231 12.445 1.00 75.50 91 LEU A C 1
ATOM 699 O O . LEU A 1 91 ? 5.857 -16.635 11.287 1.00 75.50 91 LEU A O 1
ATOM 703 N N . THR A 1 92 ? 5.930 -17.065 13.486 1.00 75.62 92 THR A N 1
ATOM 704 C CA . THR A 1 92 ? 5.960 -18.531 13.332 1.00 75.62 92 THR A CA 1
ATOM 705 C C . THR A 1 92 ? 4.655 -19.043 12.730 1.00 75.62 92 THR A C 1
ATOM 707 O O . THR A 1 92 ? 4.677 -19.872 11.823 1.00 75.62 92 THR A O 1
ATOM 710 N N . SER A 1 93 ? 3.521 -18.511 13.187 1.00 71.88 93 SER A N 1
ATOM 711 C CA . SER A 1 93 ? 2.196 -18.877 12.678 1.00 71.88 93 SER A CA 1
ATOM 712 C C . SER A 1 93 ? 2.023 -18.429 11.225 1.00 71.88 93 SER A C 1
ATOM 714 O O . SER A 1 93 ? 1.621 -19.225 10.385 1.00 71.88 93 SER A O 1
ATOM 716 N N . ALA A 1 94 ? 2.421 -17.197 10.893 1.00 72.06 94 ALA A N 1
ATOM 717 C CA . ALA A 1 94 ? 2.396 -16.682 9.525 1.00 72.06 94 ALA A CA 1
ATOM 718 C C . ALA A 1 94 ? 3.328 -17.471 8.590 1.00 72.06 94 ALA A C 1
ATOM 720 O O . ALA A 1 94 ? 2.951 -17.787 7.463 1.00 72.06 94 ALA A O 1
ATOM 721 N N . ALA A 1 95 ? 4.524 -17.840 9.060 1.00 69.62 95 ALA A N 1
ATOM 722 C CA . ALA A 1 95 ? 5.459 -18.661 8.297 1.00 69.62 95 ALA A CA 1
ATOM 723 C C . ALA A 1 95 ? 4.906 -20.067 8.020 1.00 69.62 95 ALA A C 1
ATOM 725 O O . ALA A 1 95 ? 5.117 -20.585 6.923 1.00 69.62 95 ALA A O 1
ATOM 726 N N . ARG A 1 96 ? 4.179 -20.666 8.976 1.00 73.25 96 ARG A N 1
ATOM 727 C CA . ARG A 1 96 ? 3.471 -21.945 8.784 1.00 73.25 96 ARG A CA 1
ATOM 728 C C . ARG A 1 96 ? 2.321 -21.811 7.798 1.00 73.25 96 ARG A C 1
ATOM 730 O O . ARG A 1 96 ? 2.256 -22.573 6.849 1.00 73.25 96 ARG A O 1
ATOM 737 N N . LEU A 1 97 ? 1.495 -20.782 7.943 1.00 70.44 97 LEU A N 1
ATOM 738 C CA . LEU A 1 97 ? 0.361 -20.552 7.049 1.00 70.44 97 LEU A CA 1
ATOM 739 C C . LEU A 1 97 ? 0.821 -20.313 5.597 1.00 70.44 97 LEU A C 1
ATOM 741 O O . LEU A 1 97 ? 0.207 -20.818 4.661 1.00 70.44 97 LEU A O 1
ATOM 745 N N . LYS A 1 98 ? 1.962 -19.630 5.412 1.00 66.56 98 LYS A N 1
ATOM 746 C CA . LYS A 1 98 ? 2.636 -19.467 4.109 1.00 66.56 98 LYS A CA 1
ATOM 747 C C . LYS A 1 98 ? 3.291 -20.766 3.600 1.00 66.56 98 LYS A C 1
ATOM 749 O O . LYS A 1 98 ? 3.433 -20.957 2.393 1.00 66.56 98 LYS A O 1
ATOM 754 N N . ALA A 1 99 ? 3.711 -21.658 4.501 1.00 64.06 99 ALA A N 1
ATOM 755 C CA . ALA A 1 99 ? 4.167 -23.007 4.154 1.00 64.06 99 ALA A CA 1
ATOM 756 C C . ALA A 1 99 ? 3.019 -23.841 3.587 1.00 64.06 99 ALA A C 1
ATOM 758 O O . ALA A 1 99 ? 3.144 -24.419 2.508 1.00 64.06 99 ALA A O 1
ATOM 759 N N . ASP A 1 100 ? 1.895 -23.836 4.299 1.00 67.81 100 ASP A N 1
ATOM 760 C CA . ASP A 1 100 ? 0.717 -24.642 3.995 1.00 67.81 100 ASP A CA 1
ATOM 761 C C . ASP A 1 100 ? 0.015 -24.164 2.716 1.00 67.81 100 ASP A C 1
ATOM 763 O O . ASP A 1 100 ? -0.542 -24.974 1.975 1.00 67.81 100 ASP A O 1
ATOM 767 N N . SER A 1 101 ? 0.100 -22.867 2.392 1.00 70.25 101 SER A N 1
ATOM 768 C CA . SER A 1 101 ? -0.413 -22.310 1.132 1.00 70.25 101 SER A CA 1
ATOM 769 C C . SER A 1 101 ? 0.458 -22.620 -0.096 1.00 70.25 101 SER A C 1
ATOM 771 O O . SER A 1 101 ? 0.062 -22.319 -1.223 1.00 70.25 101 SER A O 1
ATOM 773 N N . GLY A 1 102 ? 1.643 -23.221 0.077 1.00 61.06 102 GLY A N 1
ATOM 774 C CA . GLY A 1 102 ? 2.564 -23.522 -1.028 1.00 61.06 102 GLY A CA 1
ATOM 775 C C . GLY A 1 102 ? 3.238 -22.286 -1.644 1.00 61.06 102 GLY A C 1
ATOM 776 O O . GLY A 1 102 ? 3.858 -22.384 -2.713 1.00 61.06 102 GLY A O 1
ATOM 777 N N . GLU A 1 103 ? 3.140 -21.141 -0.961 1.00 60.56 103 GLU A N 1
ATOM 778 C CA . GLU A 1 103 ? 3.842 -19.888 -1.265 1.00 60.56 103 GLU A CA 1
ATOM 779 C C . GLU A 1 103 ? 5.270 -19.863 -0.699 1.00 60.56 103 GLU A C 1
ATOM 781 O O . GLU A 1 103 ? 5.964 -18.846 -0.778 1.00 60.56 103 GLU A O 1
ATOM 786 N N . GLN A 1 104 ? 5.734 -20.973 -0.117 1.00 58.47 104 GLN A N 1
ATOM 787 C CA . GLN A 1 104 ? 7.116 -21.089 0.319 1.00 58.47 104 GLN A CA 1
ATOM 788 C C . GLN A 1 104 ? 8.077 -21.044 -0.873 1.00 58.47 104 GLN A C 1
ATOM 790 O O . GLN A 1 104 ? 8.028 -21.843 -1.809 1.00 58.47 104 GLN A O 1
ATOM 795 N N . GLU A 1 105 ? 8.992 -20.083 -0.792 1.00 66.19 105 GLU A N 1
ATOM 796 C CA . GLU A 1 105 ? 10.051 -19.817 -1.768 1.00 66.19 105 GLU A CA 1
ATOM 797 C C . GLU A 1 105 ? 11.150 -20.891 -1.739 1.00 66.19 105 GLU A C 1
ATOM 799 O O . GLU A 1 105 ? 11.972 -20.956 -2.650 1.00 66.19 105 GLU A O 1
ATOM 804 N N . LEU A 1 106 ? 11.151 -21.751 -0.716 1.00 63.75 106 LEU A N 1
ATOM 805 C CA . LEU A 1 106 ? 12.113 -22.822 -0.475 1.00 63.75 106 LEU A CA 1
ATOM 806 C C . LEU A 1 106 ? 11.367 -24.150 -0.320 1.00 63.75 106 LEU A C 1
ATOM 808 O O . LEU A 1 106 ? 10.582 -24.325 0.603 1.00 63.75 106 LEU A O 1
ATOM 812 N N . GLU A 1 107 ? 11.634 -25.093 -1.213 1.00 72.50 107 GLU A N 1
ATOM 813 C CA . GLU A 1 107 ? 11.137 -26.464 -1.150 1.00 72.50 107 GLU A CA 1
ATOM 814 C C . GLU A 1 107 ? 12.230 -27.360 -0.559 1.00 72.50 107 GLU A C 1
ATOM 816 O O . GLU A 1 107 ? 13.354 -27.388 -1.067 1.00 72.50 107 GLU A O 1
ATOM 821 N N . LEU A 1 108 ? 11.922 -28.081 0.521 1.00 77.56 108 LEU A N 1
ATOM 822 C CA . LEU A 1 108 ? 12.820 -29.090 1.080 1.00 77.56 108 LEU A CA 1
ATOM 823 C C . LEU A 1 108 ? 12.651 -30.398 0.304 1.00 77.56 108 LEU A C 1
ATOM 825 O O . LEU A 1 108 ? 11.604 -31.041 0.367 1.00 77.56 108 LEU A O 1
ATOM 829 N N . LYS A 1 109 ? 13.688 -30.801 -0.427 1.00 79.94 109 LYS A N 1
ATOM 830 C CA . LYS A 1 109 ? 13.700 -32.057 -1.176 1.00 79.94 109 LYS A CA 1
ATOM 831 C C . LYS A 1 109 ? 13.884 -33.263 -0.258 1.00 79.94 109 LYS A C 1
ATOM 833 O O . LYS A 1 109 ? 14.375 -33.165 0.864 1.00 79.94 109 LYS A O 1
ATOM 838 N N . THR A 1 110 ? 13.544 -34.441 -0.780 1.00 83.88 110 THR A N 1
ATOM 839 C CA . THR A 1 110 ? 13.673 -35.733 -0.083 1.00 83.88 110 THR A CA 1
ATOM 840 C C . THR A 1 110 ? 15.117 -36.114 0.259 1.00 83.88 110 THR A C 1
ATOM 842 O O . THR A 1 110 ? 15.331 -36.997 1.081 1.00 83.88 110 THR A O 1
ATOM 845 N N . ASP A 1 111 ? 16.104 -35.475 -0.370 1.00 86.75 111 ASP A N 1
ATOM 846 C CA . ASP A 1 111 ? 17.534 -35.617 -0.066 1.00 86.75 111 ASP A CA 1
ATOM 847 C C . ASP A 1 111 ? 18.005 -34.687 1.073 1.00 86.75 111 ASP A C 1
ATOM 849 O O . ASP A 1 111 ? 19.181 -34.700 1.432 1.00 86.75 111 ASP A O 1
ATOM 853 N N . GLY A 1 112 ? 17.097 -33.892 1.654 1.00 78.88 112 GLY A N 1
ATOM 854 C CA . GLY A 1 112 ? 17.392 -32.918 2.704 1.00 78.88 112 GLY A CA 1
ATOM 855 C C . GLY A 1 112 ? 17.918 -31.576 2.188 1.00 78.88 112 GLY A C 1
ATOM 856 O O . GLY A 1 112 ? 18.275 -30.716 2.994 1.00 78.88 112 GLY A O 1
ATOM 857 N N . MET A 1 113 ? 17.971 -31.365 0.869 1.00 68.62 113 MET A N 1
ATOM 858 C CA . MET A 1 113 ? 18.414 -30.106 0.277 1.00 68.62 113 MET A CA 1
ATOM 859 C C . MET A 1 113 ? 17.245 -29.128 0.133 1.00 68.62 113 MET A C 1
ATOM 861 O O . MET A 1 113 ? 16.220 -29.442 -0.470 1.00 68.62 113 MET A O 1
ATOM 865 N N . PHE A 1 114 ? 17.417 -27.901 0.625 1.00 70.69 114 PHE A N 1
ATOM 866 C CA . PHE A 1 114 ? 16.509 -26.807 0.293 1.00 70.69 114 PHE A CA 1
ATOM 867 C C . PHE A 1 114 ? 16.791 -26.321 -1.127 1.00 70.69 114 PHE A C 1
ATOM 869 O O . PHE A 1 114 ? 17.916 -25.939 -1.453 1.00 70.69 114 PHE A O 1
ATOM 876 N N . THR A 1 115 ? 15.768 -26.298 -1.971 1.00 76.19 115 THR A N 1
ATOM 877 C CA . THR A 1 115 ? 15.835 -25.668 -3.288 1.00 76.19 115 THR A CA 1
ATOM 878 C C . THR A 1 115 ? 14.883 -24.502 -3.357 1.00 76.19 115 THR A C 1
ATOM 880 O O . THR A 1 115 ? 13.713 -24.635 -3.015 1.00 76.19 115 THR A O 1
ATOM 883 N N . THR A 1 116 ? 15.368 -23.358 -3.825 1.00 71.00 116 THR A N 1
ATOM 884 C CA . THR A 1 116 ? 14.487 -22.238 -4.117 1.00 71.00 116 THR A CA 1
ATOM 885 C C . THR A 1 116 ? 13.569 -22.621 -5.272 1.00 71.00 116 THR A C 1
ATOM 887 O O . THR A 1 116 ? 14.031 -23.025 -6.346 1.00 71.00 116 THR A O 1
ATOM 890 N N . LYS A 1 117 ? 12.255 -22.532 -5.051 1.00 67.81 117 LYS A N 1
ATOM 891 C CA . LYS A 1 117 ? 11.265 -22.702 -6.114 1.00 67.81 117 LYS A CA 1
ATOM 892 C C . LYS A 1 117 ? 11.579 -21.621 -7.139 1.00 67.81 117 LYS A C 1
ATOM 894 O O . LYS A 1 117 ? 11.575 -20.438 -6.813 1.00 67.81 117 LYS A O 1
ATOM 899 N N . LYS A 1 118 ? 11.980 -22.034 -8.344 1.00 60.91 118 LYS A N 1
ATOM 900 C CA . LYS A 1 118 ? 12.492 -21.134 -9.382 1.00 60.91 118 LYS A CA 1
ATOM 901 C C . LYS A 1 118 ? 11.465 -20.024 -9.603 1.00 60.91 118 LYS A C 1
ATOM 903 O O . LYS A 1 118 ? 10.391 -20.294 -10.141 1.00 60.91 118 LYS A O 1
ATOM 908 N N . PHE A 1 119 ? 11.782 -18.808 -9.161 1.00 54.62 119 PHE A N 1
ATOM 909 C CA . PHE A 1 119 ? 10.934 -17.649 -9.391 1.00 54.62 119 PHE A CA 1
ATOM 910 C C . PHE A 1 119 ? 10.674 -17.564 -10.889 1.00 54.62 119 PHE A C 1
ATOM 912 O O . PHE A 1 119 ? 11.599 -17.619 -11.711 1.00 54.62 119 PHE A O 1
ATOM 919 N N . ASN A 1 120 ? 9.400 -17.484 -11.260 1.00 55.94 120 ASN A N 1
ATOM 920 C CA . ASN A 1 120 ? 9.042 -17.248 -12.641 1.00 55.94 120 ASN A CA 1
ATOM 921 C C . ASN A 1 120 ? 9.297 -15.769 -12.962 1.00 55.94 120 ASN A C 1
ATOM 923 O O . ASN A 1 120 ? 8.369 -14.985 -13.112 1.00 55.94 120 ASN A O 1
ATOM 927 N N . HIS A 1 121 ? 10.572 -15.392 -13.086 1.00 60.22 121 HIS A N 1
ATOM 928 C CA . HIS A 1 121 ? 11.017 -14.039 -13.439 1.00 60.22 121 HIS A CA 1
ATOM 929 C C . HIS A 1 121 ? 10.540 -13.593 -14.835 1.00 60.22 121 HIS A C 1
ATOM 931 O O . HIS A 1 121 ? 10.794 -12.464 -15.252 1.00 60.22 121 HIS A O 1
ATOM 937 N N . SER A 1 122 ? 9.849 -14.458 -15.592 1.00 58.31 122 SER A N 1
ATOM 938 C CA . SER A 1 122 ? 9.264 -14.066 -16.877 1.00 58.31 122 SER A CA 1
ATOM 939 C C . SER A 1 122 ? 8.241 -12.939 -16.723 1.00 58.31 122 SER A C 1
ATOM 941 O O . SER A 1 122 ? 8.143 -12.108 -17.624 1.00 58.31 122 SER A O 1
ATOM 943 N N . SER A 1 123 ? 7.561 -12.843 -15.573 1.00 58.38 123 SER A N 1
ATOM 944 C CA . SER A 1 123 ? 6.638 -11.744 -15.2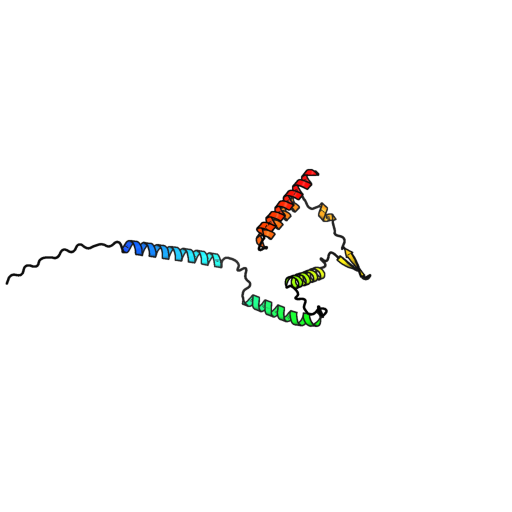82 1.00 58.38 123 SER A CA 1
ATOM 945 C C . SER A 1 123 ? 7.316 -10.484 -14.732 1.00 58.38 123 SER A C 1
ATOM 947 O O . SER A 1 123 ? 6.740 -9.403 -14.832 1.00 58.38 123 SER A O 1
ATOM 949 N N . GLU A 1 124 ? 8.542 -10.564 -14.202 1.00 57.03 124 GLU A N 1
ATOM 950 C CA . GLU A 1 124 ? 9.274 -9.370 -13.739 1.00 57.03 124 GLU A CA 1
ATOM 951 C C . GLU A 1 124 ? 9.608 -8.433 -14.901 1.00 57.03 124 GLU A C 1
ATOM 953 O O . GLU A 1 124 ? 9.473 -7.220 -14.774 1.00 57.03 124 GLU A O 1
ATOM 958 N N . ARG A 1 125 ? 9.937 -8.984 -16.079 1.00 63.88 125 ARG A N 1
ATOM 959 C CA . ARG A 1 125 ? 10.157 -8.173 -17.291 1.00 63.88 125 ARG A CA 1
ATOM 960 C C . ARG A 1 125 ? 8.889 -7.514 -17.833 1.00 63.88 125 ARG A C 1
ATOM 962 O O . ARG A 1 125 ? 8.992 -6.643 -18.689 1.00 63.88 125 ARG A O 1
ATOM 969 N N . THR A 1 126 ? 7.708 -7.936 -17.382 1.00 75.19 126 THR A N 1
ATOM 970 C CA . THR A 1 126 ? 6.427 -7.363 -17.828 1.00 75.19 126 THR A CA 1
ATOM 971 C C . THR A 1 126 ? 5.889 -6.279 -16.904 1.00 75.19 126 THR A C 1
ATOM 973 O O . THR A 1 126 ? 4.848 -5.695 -17.207 1.00 75.19 126 THR A O 1
ATOM 976 N N . ILE A 1 127 ? 6.573 -5.974 -15.797 1.00 80.19 127 ILE A N 1
ATOM 977 C CA . ILE A 1 127 ? 6.153 -4.875 -14.931 1.00 80.19 127 ILE A CA 1
ATOM 978 C C . ILE A 1 127 ? 6.461 -3.566 -15.655 1.00 80.19 127 ILE A C 1
ATOM 980 O O . ILE A 1 127 ? 7.613 -3.161 -15.795 1.00 80.19 127 ILE A O 1
ATOM 984 N N . SER A 1 128 ? 5.411 -2.910 -16.144 1.00 87.50 128 SER A N 1
ATOM 985 C CA . SER A 1 128 ? 5.544 -1.579 -16.726 1.00 87.50 128 SER A CA 1
ATOM 986 C C . SER A 1 128 ? 5.966 -0.572 -15.652 1.00 87.50 128 SER A C 1
ATOM 988 O O . SER A 1 128 ? 5.563 -0.695 -14.492 1.00 87.50 128 SER A O 1
ATOM 990 N N . VAL A 1 129 ? 6.712 0.466 -16.044 1.00 87.12 129 VAL A N 1
ATOM 991 C CA . VAL A 1 129 ? 7.113 1.566 -15.145 1.00 87.12 129 VAL A CA 1
ATOM 992 C C . VAL A 1 129 ? 5.897 2.165 -14.428 1.00 87.12 129 VAL A C 1
ATOM 994 O O . VAL A 1 129 ? 5.936 2.388 -13.221 1.00 87.12 129 VAL A O 1
ATOM 997 N N . SER A 1 130 ? 4.771 2.325 -15.130 1.00 88.25 130 SER A N 1
ATOM 998 C CA . SER A 1 130 ? 3.518 2.807 -14.537 1.00 88.25 130 SER A CA 1
ATOM 999 C C . SER A 1 130 ? 2.942 1.869 -13.475 1.00 88.25 130 SER A C 1
ATOM 1001 O O . SER A 1 130 ? 2.424 2.337 -12.463 1.00 88.25 130 SER A O 1
ATOM 1003 N N . THR A 1 131 ? 3.034 0.550 -13.675 1.00 87.50 131 THR A N 1
ATOM 1004 C CA . THR A 1 131 ? 2.574 -0.438 -12.687 1.00 87.50 131 THR A CA 1
ATOM 1005 C C . THR A 1 131 ? 3.441 -0.381 -11.435 1.00 87.50 131 THR A C 1
ATOM 1007 O O . THR A 1 131 ? 2.912 -0.407 -10.326 1.00 87.50 131 THR A O 1
ATOM 1010 N N . TRP A 1 132 ? 4.758 -0.253 -11.607 1.00 88.69 132 TRP A N 1
ATOM 1011 C CA . TRP A 1 132 ? 5.688 -0.123 -10.491 1.00 88.69 132 TRP A CA 1
ATOM 1012 C C . TRP A 1 132 ? 5.450 1.170 -9.697 1.00 88.69 132 TRP A C 1
ATOM 1014 O O . TRP A 1 132 ? 5.273 1.107 -8.485 1.00 88.69 132 TRP A O 1
ATOM 1024 N N . GLN A 1 133 ? 5.309 2.320 -10.366 1.00 91.12 133 GLN A N 1
ATOM 1025 C CA . GLN A 1 133 ? 4.988 3.598 -9.710 1.00 91.12 133 GLN A CA 1
ATOM 1026 C C . GLN A 1 133 ? 3.659 3.555 -8.943 1.00 91.12 133 GLN A C 1
ATOM 1028 O O . GLN A 1 133 ? 3.562 4.071 -7.828 1.00 91.12 133 GLN A O 1
ATOM 1033 N N . ALA A 1 134 ? 2.624 2.935 -9.519 1.00 88.25 134 ALA A N 1
ATOM 1034 C CA . ALA A 1 134 ? 1.338 2.771 -8.847 1.00 88.25 134 ALA A CA 1
ATOM 1035 C C . ALA A 1 134 ? 1.464 1.896 -7.589 1.00 88.25 134 ALA A C 1
ATOM 1037 O O . ALA A 1 134 ? 0.940 2.258 -6.535 1.00 88.25 134 ALA A O 1
ATOM 1038 N N . ALA A 1 135 ? 2.203 0.787 -7.679 1.00 89.31 135 ALA A N 1
ATOM 1039 C CA . ALA A 1 135 ? 2.456 -0.097 -6.546 1.00 89.31 135 ALA A CA 1
ATOM 1040 C C . ALA A 1 135 ? 3.256 0.601 -5.434 1.00 89.31 135 ALA A C 1
ATOM 1042 O O . ALA A 1 135 ? 2.917 0.466 -4.259 1.00 89.31 135 ALA A O 1
ATOM 1043 N N . SER A 1 136 ? 4.273 1.392 -5.783 1.00 88.56 136 SER A N 1
ATOM 1044 C CA . SER A 1 136 ? 5.067 2.148 -4.809 1.00 88.56 136 SER A CA 1
ATOM 1045 C C . SER A 1 136 ? 4.241 3.203 -4.073 1.00 88.56 136 SER A C 1
ATOM 1047 O O . SER A 1 136 ? 4.342 3.304 -2.852 1.00 88.56 136 SER A O 1
ATOM 1049 N N . LYS A 1 137 ? 3.364 3.936 -4.773 1.00 92.38 137 LYS A N 1
ATOM 1050 C CA . LYS A 1 137 ? 2.438 4.886 -4.129 1.00 92.38 137 LYS A CA 1
ATOM 1051 C C . LYS A 1 137 ? 1.484 4.190 -3.161 1.00 92.38 137 LYS A C 1
ATOM 1053 O O . LYS A 1 137 ? 1.323 4.654 -2.035 1.00 92.38 137 LYS A O 1
ATOM 1058 N N . LEU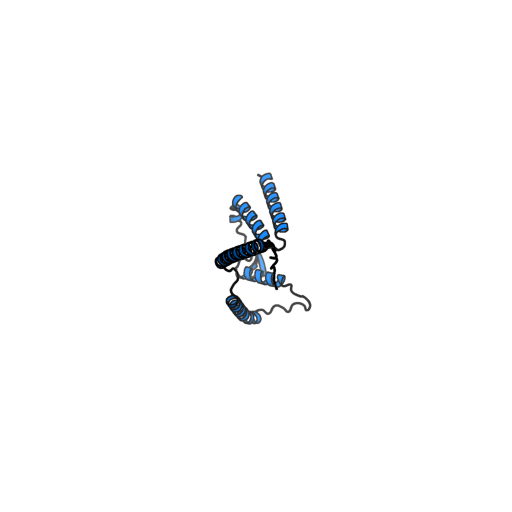 A 1 138 ? 0.911 3.059 -3.575 1.00 90.38 138 LEU A N 1
ATOM 1059 C CA . LEU A 1 138 ? 0.034 2.261 -2.718 1.00 90.38 138 LEU A CA 1
ATOM 1060 C C . LEU A 1 138 ? 0.773 1.756 -1.471 1.00 90.38 138 LEU A C 1
ATOM 1062 O O . LEU A 1 138 ? 0.227 1.797 -0.374 1.00 90.38 138 LEU A O 1
ATOM 1066 N N . ALA A 1 139 ? 2.028 1.324 -1.611 1.00 89.31 139 ALA A N 1
ATOM 1067 C CA . ALA A 1 139 ? 2.836 0.882 -0.478 1.00 89.31 139 ALA A CA 1
ATOM 1068 C C . ALA A 1 139 ? 3.074 2.012 0.542 1.00 89.31 139 ALA A C 1
ATOM 1070 O O . ALA A 1 139 ? 2.926 1.789 1.742 1.00 89.31 139 ALA A O 1
ATOM 1071 N N . VAL A 1 140 ? 3.378 3.230 0.081 1.00 90.44 140 VAL A N 1
ATOM 1072 C CA . VAL A 1 140 ? 3.531 4.418 0.945 1.00 90.44 140 VAL A CA 1
ATOM 1073 C C . VAL A 1 140 ? 2.223 4.743 1.675 1.00 90.44 140 VAL A C 1
ATOM 1075 O O . VAL A 1 140 ? 2.233 5.024 2.874 1.00 90.44 140 VAL A O 1
ATOM 1078 N N . GLU A 1 141 ? 1.091 4.667 0.977 1.00 88.56 141 GLU A N 1
ATOM 1079 C CA . GLU A 1 141 ? -0.231 4.896 1.564 1.00 88.56 141 GLU A CA 1
ATOM 1080 C C . GLU A 1 141 ? -0.577 3.852 2.637 1.00 88.56 141 GLU A C 1
ATOM 1082 O O . GLU A 1 141 ? -1.002 4.210 3.737 1.00 88.56 141 GLU A O 1
ATOM 1087 N N . LEU A 1 142 ? -0.318 2.570 2.368 1.00 86.62 142 LEU A N 1
ATOM 1088 C CA . LEU A 1 142 ? -0.547 1.493 3.332 1.00 86.62 142 LEU A CA 1
ATOM 1089 C C . LEU A 1 142 ? 0.321 1.647 4.583 1.00 86.62 142 LEU A C 1
ATOM 1091 O O . LEU A 1 142 ? -0.180 1.440 5.691 1.00 86.62 142 LEU A O 1
ATOM 1095 N N . VAL A 1 143 ? 1.588 2.042 4.425 1.00 89.44 143 VAL A N 1
ATOM 1096 C CA . VAL A 1 143 ? 2.495 2.301 5.554 1.00 89.44 143 VAL A CA 1
ATOM 1097 C C . VAL A 1 143 ? 1.969 3.435 6.432 1.00 89.44 143 VAL A C 1
ATOM 1099 O O . VAL A 1 143 ? 1.943 3.296 7.655 1.00 89.44 143 VAL A O 1
ATOM 1102 N N . ASN A 1 144 ? 1.47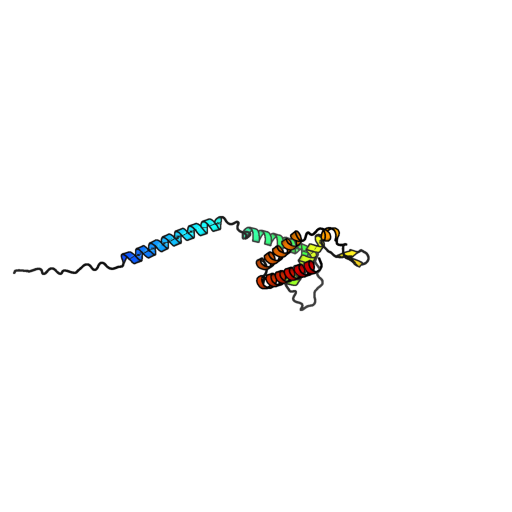3 4.514 5.823 1.00 87.00 144 ASN A N 1
ATOM 1103 C CA . ASN A 1 144 ? 0.846 5.616 6.555 1.00 87.00 144 ASN A CA 1
ATOM 1104 C C . ASN A 1 144 ? -0.406 5.185 7.331 1.00 87.00 144 ASN A C 1
ATOM 1106 O O . ASN A 1 144 ? -0.628 5.666 8.439 1.00 87.00 144 ASN A O 1
ATOM 1110 N N . GLN A 1 145 ? -1.221 4.295 6.765 1.00 82.75 145 GLN A N 1
ATOM 1111 C CA . GLN A 1 145 ? -2.484 3.873 7.378 1.00 82.75 145 GLN A CA 1
ATOM 1112 C C . GLN A 1 145 ? -2.304 2.864 8.522 1.00 82.75 145 GLN A C 1
ATOM 1114 O O . GLN A 1 145 ? -3.076 2.889 9.478 1.00 82.75 145 GLN A O 1
ATOM 1119 N N . HIS A 1 146 ? -1.316 1.968 8.434 1.00 85.06 146 HIS A N 1
ATOM 1120 C CA . HIS A 1 146 ? -1.267 0.779 9.297 1.00 85.06 146 HIS A CA 1
ATOM 1121 C C . HIS A 1 146 ? -0.177 0.813 10.375 1.00 85.06 146 HIS A C 1
ATOM 1123 O O . HIS A 1 146 ? -0.239 0.013 11.311 1.00 85.06 146 HIS A O 1
ATOM 1129 N N . TRP A 1 147 ? 0.808 1.716 10.292 1.00 89.06 147 TRP A N 1
ATOM 1130 C CA . TRP A 1 147 ? 1.898 1.768 11.271 1.00 89.06 147 TRP A CA 1
ATOM 1131 C C . TRP A 1 147 ? 1.782 2.939 12.258 1.00 89.06 147 TRP A C 1
ATOM 1133 O O . TRP A 1 147 ? 1.601 4.080 11.841 1.00 89.06 147 TRP A O 1
ATOM 1143 N N . PRO A 1 148 ? 2.018 2.707 13.569 1.00 80.75 148 PRO A N 1
ATOM 1144 C CA . PRO A 1 148 ? 2.040 3.771 14.581 1.00 80.75 148 PRO A CA 1
ATOM 1145 C C . PRO A 1 148 ? 3.101 4.862 14.346 1.00 80.75 148 PRO A C 1
ATOM 1147 O O . PRO A 1 148 ? 2.978 5.963 14.869 1.00 80.75 148 PRO A O 1
ATOM 1150 N N . GLN A 1 149 ? 4.152 4.555 13.576 1.00 87.56 149 GLN A N 1
ATOM 1151 C CA . GLN A 1 149 ? 5.179 5.502 13.107 1.00 87.56 149 GLN A CA 1
ATOM 1152 C C . GLN A 1 149 ? 5.142 5.652 11.575 1.00 87.56 149 GLN A C 1
ATOM 1154 O O . GLN A 1 149 ? 6.173 5.889 10.940 1.00 87.56 149 GLN A O 1
ATOM 1159 N N . GLY A 1 150 ? 3.955 5.471 10.987 1.00 85.38 150 GLY A N 1
ATOM 1160 C CA . GLY A 1 150 ? 3.747 5.360 9.546 1.00 85.38 150 GLY A CA 1
ATOM 1161 C C . GLY A 1 150 ? 4.314 6.538 8.766 1.00 85.38 150 GLY A C 1
ATOM 1162 O O . GLY A 1 150 ? 4.940 6.319 7.743 1.00 85.38 150 GLY A O 1
ATOM 1163 N N . GLU A 1 151 ? 4.229 7.761 9.291 1.00 92.00 151 GLU A N 1
ATOM 1164 C CA . GLU A 1 151 ? 4.695 8.966 8.591 1.00 92.00 151 GLU A CA 1
ATOM 1165 C C . GLU A 1 151 ? 6.207 8.955 8.300 1.00 92.00 151 GLU A C 1
ATOM 1167 O O . GLU A 1 151 ? 6.634 9.204 7.172 1.00 92.00 151 GLU A O 1
ATOM 1172 N N . MET A 1 152 ? 7.038 8.603 9.288 1.00 92.31 152 MET A N 1
ATOM 1173 C CA . MET A 1 152 ? 8.496 8.546 9.104 1.00 92.31 152 MET A CA 1
ATOM 1174 C C . MET A 1 152 ? 8.892 7.416 8.147 1.00 92.31 152 MET A C 1
ATOM 1176 O O . MET A 1 152 ? 9.797 7.572 7.327 1.00 92.31 152 MET A O 1
ATOM 1180 N N . GLN A 1 153 ? 8.195 6.284 8.235 1.00 88.06 153 GLN A N 1
ATOM 1181 C CA . GLN A 1 153 ? 8.441 5.116 7.390 1.00 88.06 153 GLN A CA 1
ATOM 1182 C C . GLN A 1 153 ? 7.964 5.347 5.953 1.00 88.06 153 GLN A C 1
ATOM 1184 O O . GLN A 1 153 ? 8.665 4.989 5.011 1.00 88.06 153 GLN A O 1
ATOM 1189 N N . ALA A 1 154 ? 6.821 6.006 5.777 1.00 89.75 154 ALA A N 1
ATOM 1190 C CA . ALA A 1 154 ? 6.276 6.400 4.489 1.00 89.75 154 ALA A CA 1
ATOM 1191 C C . ALA A 1 154 ? 7.167 7.438 3.802 1.00 89.75 154 ALA A C 1
ATOM 1193 O O . ALA A 1 154 ? 7.433 7.304 2.610 1.00 89.75 154 ALA A O 1
ATOM 1194 N N . MET A 1 155 ? 7.698 8.419 4.545 1.00 93.81 155 MET A N 1
ATOM 1195 C CA . MET A 1 155 ? 8.691 9.362 4.017 1.00 93.81 155 MET A CA 1
ATOM 1196 C C . MET A 1 155 ? 9.971 8.654 3.567 1.00 93.81 155 MET A C 1
ATOM 1198 O O . MET A 1 155 ? 10.450 8.908 2.464 1.00 93.81 155 MET A O 1
ATOM 1202 N N . ALA A 1 156 ? 10.517 7.751 4.388 1.00 93.88 156 ALA A N 1
ATOM 1203 C CA . ALA A 1 156 ? 11.714 6.995 4.025 1.00 93.88 156 ALA A CA 1
ATOM 1204 C C . ALA A 1 156 ? 11.482 6.113 2.785 1.00 93.88 156 ALA A C 1
ATOM 1206 O O . ALA A 1 156 ? 12.335 6.051 1.899 1.00 93.88 156 ALA A O 1
ATOM 1207 N N . LEU A 1 157 ? 10.314 5.470 2.698 1.00 92.12 157 LEU A N 1
ATOM 1208 C CA . LEU A 1 157 ? 9.931 4.637 1.560 1.00 92.12 157 LEU A CA 1
ATOM 1209 C C . LEU A 1 157 ? 9.718 5.467 0.285 1.00 92.12 157 LEU A C 1
ATOM 1211 O O . LEU A 1 157 ? 10.164 5.058 -0.786 1.00 92.12 157 LEU A O 1
ATOM 1215 N N . GLY A 1 158 ? 9.094 6.643 0.401 1.00 93.88 158 GLY A N 1
ATOM 1216 C CA . GLY A 1 158 ? 8.938 7.595 -0.699 1.00 93.88 158 GLY A CA 1
ATOM 1217 C C . GLY A 1 158 ? 10.284 8.097 -1.221 1.00 93.88 158 GLY A C 1
ATOM 1218 O O . GLY A 1 158 ? 10.562 7.975 -2.408 1.00 93.88 158 GLY A O 1
ATOM 1219 N N . ALA A 1 159 ? 11.172 8.544 -0.328 1.00 94.94 159 ALA A N 1
ATOM 1220 C CA . ALA A 1 159 ? 12.511 9.005 -0.704 1.00 94.94 159 ALA A CA 1
ATOM 1221 C C . ALA A 1 159 ? 13.346 7.902 -1.378 1.00 94.94 159 ALA A C 1
ATOM 1223 O O . ALA A 1 159 ? 14.093 8.161 -2.321 1.00 94.94 159 ALA A O 1
ATOM 1224 N N . HIS A 1 160 ? 13.210 6.655 -0.918 1.00 94.62 160 HIS A N 1
ATOM 1225 C CA . HIS A 1 160 ? 13.847 5.514 -1.568 1.00 94.62 160 HIS A CA 1
ATOM 1226 C C . HIS A 1 160 ? 13.312 5.289 -2.989 1.00 94.62 160 HIS A C 1
ATOM 1228 O O . HIS A 1 160 ? 14.096 5.056 -3.908 1.00 94.62 160 HIS A O 1
ATOM 1234 N N . HIS A 1 161 ? 11.994 5.379 -3.181 1.00 93.56 161 HIS A N 1
ATOM 1235 C CA . HIS A 1 161 ? 11.369 5.248 -4.497 1.00 93.56 161 HIS A CA 1
ATOM 1236 C C . HIS A 1 161 ? 11.837 6.334 -5.476 1.00 93.56 161 HIS A C 1
ATOM 1238 O O . HIS A 1 161 ? 12.170 6.014 -6.620 1.00 93.56 161 HIS A O 1
ATOM 1244 N N . ASP A 1 162 ? 11.925 7.585 -5.019 1.00 93.44 162 ASP A N 1
ATOM 1245 C CA . ASP A 1 162 ? 12.422 8.704 -5.826 1.00 93.44 162 ASP A CA 1
ATOM 1246 C C . ASP A 1 162 ? 13.868 8.456 -6.275 1.00 93.44 162 ASP A C 1
ATOM 1248 O O . ASP A 1 162 ? 14.172 8.548 -7.463 1.00 93.44 162 ASP A O 1
ATOM 1252 N N . PHE A 1 163 ? 14.737 8.025 -5.352 1.00 96.00 163 PHE A N 1
ATOM 1253 C CA . PHE A 1 163 ? 16.130 7.690 -5.660 1.00 96.00 163 PHE A CA 1
ATOM 1254 C C . PHE A 1 163 ? 16.257 6.553 -6.684 1.00 96.00 163 PHE A C 1
ATOM 1256 O O . PHE A 1 163 ? 17.061 6.630 -7.611 1.00 96.00 163 PHE A O 1
ATOM 1263 N N . VAL A 1 164 ? 15.467 5.484 -6.536 1.00 90.81 164 VAL A N 1
ATOM 1264 C CA . VAL A 1 164 ? 15.478 4.356 -7.485 1.00 90.81 164 VAL A CA 1
ATOM 1265 C C . VAL A 1 164 ? 14.994 4.795 -8.869 1.00 90.81 164 VAL A C 1
ATOM 1267 O O . VAL A 1 164 ? 15.544 4.342 -9.872 1.00 90.81 164 VAL A O 1
ATOM 1270 N N . THR A 1 165 ? 14.004 5.687 -8.928 1.00 91.06 165 THR A N 1
ATOM 1271 C CA . THR A 1 165 ? 13.499 6.244 -10.192 1.00 91.06 165 THR A CA 1
ATOM 1272 C C . THR A 1 165 ? 14.564 7.099 -10.875 1.00 91.06 165 THR A C 1
ATOM 1274 O O . THR A 1 165 ? 14.865 6.869 -12.042 1.00 91.06 165 THR A O 1
ATOM 1277 N N . GLU A 1 166 ? 15.205 8.009 -10.137 1.00 93.50 166 GLU A N 1
ATOM 1278 C CA . GLU A 1 166 ? 16.293 8.850 -10.654 1.00 93.50 166 GLU A CA 1
ATOM 1279 C C . GLU A 1 166 ? 17.468 8.004 -11.166 1.00 93.50 166 GLU A C 1
ATOM 1281 O O . GLU A 1 166 ? 18.017 8.262 -12.240 1.00 93.50 166 GLU A O 1
ATOM 1286 N N . LEU A 1 167 ? 17.827 6.944 -10.433 1.00 93.50 167 LEU A N 1
ATOM 1287 C CA . LEU A 1 167 ? 18.868 6.016 -10.855 1.00 93.50 167 LEU A CA 1
ATOM 1288 C C . LEU A 1 167 ? 18.488 5.307 -12.162 1.00 93.50 167 LEU A C 1
ATOM 1290 O O . LEU A 1 167 ? 19.315 5.231 -13.069 1.00 93.50 167 LEU A O 1
ATOM 1294 N N . ALA A 1 168 ? 17.254 4.814 -12.284 1.00 88.25 168 ALA A N 1
ATOM 1295 C CA . ALA A 1 168 ? 16.779 4.164 -13.505 1.00 88.25 168 ALA A CA 1
ATOM 1296 C C . ALA A 1 168 ? 16.802 5.117 -14.715 1.00 88.25 168 ALA A C 1
ATOM 1298 O O . ALA A 1 168 ? 17.269 4.734 -15.792 1.00 88.25 168 ALA A O 1
ATOM 1299 N N . ASP A 1 169 ? 16.378 6.366 -14.518 1.00 91.06 169 ASP A N 1
ATOM 1300 C CA . ASP A 1 169 ? 16.400 7.403 -15.553 1.00 91.06 169 ASP A CA 1
ATOM 1301 C C . ASP A 1 169 ? 17.837 7.756 -15.977 1.00 91.06 169 ASP A C 1
ATOM 1303 O O . ASP A 1 169 ? 18.090 7.989 -17.156 1.00 91.06 169 ASP A O 1
ATOM 1307 N N . SER A 1 170 ? 18.807 7.721 -15.055 1.00 94.62 170 SER A N 1
ATOM 1308 C CA . SER A 1 170 ? 20.225 7.991 -15.362 1.00 94.62 170 SER A CA 1
ATOM 1309 C C . SER A 1 170 ? 20.907 6.927 -16.237 1.00 94.62 170 SER A C 1
ATOM 1311 O O . SER A 1 170 ? 21.962 7.184 -16.822 1.00 94.62 170 SER A O 1
ATOM 1313 N N . HIS A 1 171 ? 20.324 5.729 -16.313 1.00 86.19 171 HIS A N 1
ATOM 1314 C CA . HIS A 1 171 ? 20.843 4.585 -17.067 1.00 86.19 171 HIS A CA 1
ATOM 1315 C C . HIS A 1 171 ? 20.077 4.313 -18.374 1.00 86.19 171 HIS A C 1
ATOM 1317 O O . HIS A 1 171 ? 20.391 3.331 -19.056 1.00 86.19 171 HIS A O 1
ATOM 1323 N N . SER A 1 172 ? 19.094 5.156 -18.704 1.00 74.94 172 SER A N 1
ATOM 1324 C CA . SER A 1 172 ? 18.279 5.091 -19.926 1.00 74.94 172 SER A CA 1
ATOM 1325 C C . SER A 1 172 ? 18.866 5.951 -21.045 1.00 74.94 172 SER A C 1
ATOM 1327 O O . SER A 1 172 ? 18.822 5.492 -22.210 1.00 74.94 172 SER A O 1
#

pLDDT: mean 72.33, std 15.45, range [44.44, 96.0]